Protein AF-X0TJQ6-F1 (afdb_monomer)

Mean predicted aligned error: 3.04 Å

Structure (mmCIF, N/CA/C/O backbone):
data_AF-X0TJQ6-F1
#
_entry.id   AF-X0TJQ6-F1
#
loop_
_atom_site.group_PDB
_atom_site.id
_atom_site.type_symbol
_atom_site.label_atom_id
_atom_site.label_alt_id
_atom_site.label_comp_id
_atom_site.label_asym_id
_atom_site.label_entity_id
_atom_site.label_seq_id
_atom_site.pdbx_PDB_ins_code
_atom_site.Cartn_x
_atom_site.Cartn_y
_atom_site.Cartn_z
_atom_site.occupancy
_atom_site.B_iso_or_equiv
_atom_site.auth_seq_id
_atom_site.auth_comp_id
_atom_site.auth_asym_id
_atom_site.auth_atom_id
_atom_site.pdbx_PDB_model_num
ATOM 1 N N . MET A 1 1 ? -7.092 -14.185 8.763 1.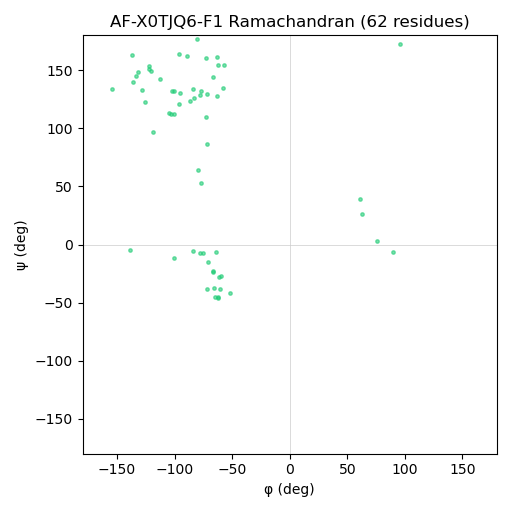00 46.19 1 MET A N 1
ATOM 2 C CA . MET A 1 1 ? -7.301 -13.100 7.786 1.00 46.19 1 MET A CA 1
ATOM 3 C C . MET A 1 1 ? -6.429 -11.942 8.224 1.00 46.19 1 MET A C 1
ATOM 5 O O . MET A 1 1 ? -6.384 -11.681 9.418 1.00 46.19 1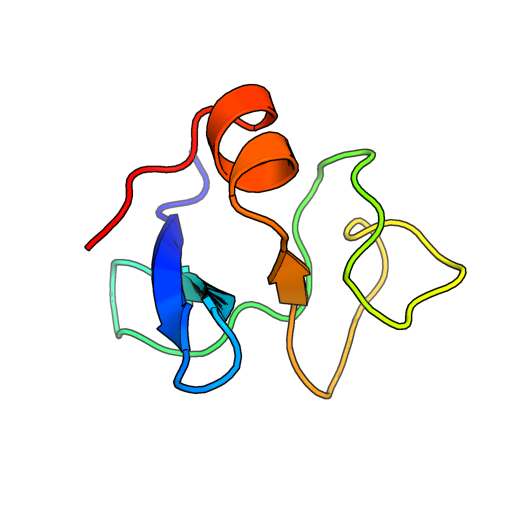 MET A O 1
ATOM 9 N N . ASN A 1 2 ? -5.662 -11.338 7.31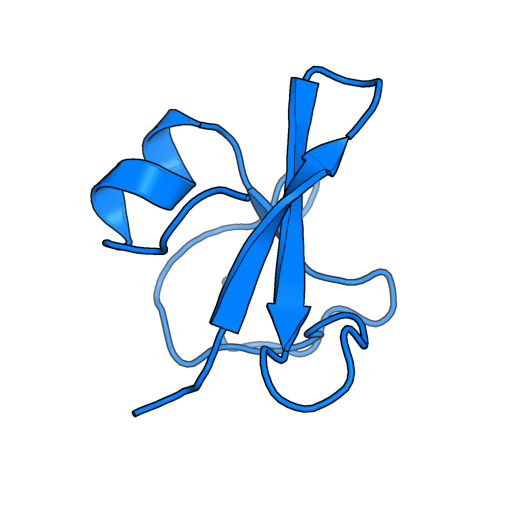6 1.00 61.00 2 ASN A N 1
ATOM 10 C CA . ASN A 1 2 ? -4.935 -10.115 7.648 1.00 61.00 2 ASN A CA 1
ATOM 11 C C . ASN A 1 2 ? -5.975 -9.000 7.723 1.00 61.00 2 ASN A C 1
ATOM 13 O O . ASN A 1 2 ? -6.550 -8.664 6.694 1.00 61.00 2 ASN A O 1
ATOM 17 N N . ASN A 1 3 ? -6.233 -8.503 8.929 1.00 88.62 3 ASN A N 1
ATOM 18 C CA . ASN A 1 3 ? -7.144 -7.393 9.169 1.00 88.62 3 ASN A CA 1
ATOM 19 C C . ASN A 1 3 ? -6.485 -6.100 8.662 1.00 88.62 3 ASN A C 1
ATOM 21 O O . ASN A 1 3 ? -5.734 -5.455 9.399 1.00 88.62 3 ASN A O 1
ATOM 25 N N . ILE A 1 4 ? -6.649 -5.797 7.373 1.00 94.38 4 ILE A N 1
ATOM 26 C CA . ILE A 1 4 ? -6.021 -4.656 6.699 1.00 94.38 4 ILE A CA 1
ATOM 27 C C . ILE A 1 4 ? -7.044 -3.871 5.887 1.00 94.38 4 ILE A C 1
ATOM 29 O O . ILE A 1 4 ? -7.953 -4.450 5.301 1.00 94.38 4 ILE A O 1
ATOM 33 N N . PHE A 1 5 ? -6.828 -2.565 5.783 1.00 96.00 5 PHE A N 1
ATOM 34 C CA . PHE A 1 5 ? -7.638 -1.664 4.971 1.00 96.00 5 PHE A CA 1
ATOM 35 C C . PHE A 1 5 ? -6.755 -0.683 4.194 1.00 96.00 5 PHE A C 1
ATOM 37 O O . PHE A 1 5 ? -5.570 -0.500 4.487 1.00 96.00 5 PHE A O 1
ATOM 44 N N . ALA A 1 6 ? -7.336 -0.059 3.178 1.00 96.69 6 ALA A N 1
ATOM 45 C CA . ALA A 1 6 ? -6.688 0.881 2.282 1.00 96.69 6 ALA A CA 1
ATOM 46 C C . ALA A 1 6 ? -7.113 2.322 2.610 1.00 96.69 6 ALA A C 1
ATOM 48 O O . ALA A 1 6 ? -8.254 2.718 2.372 1.00 96.69 6 ALA A O 1
ATOM 49 N N . ARG A 1 7 ? -6.175 3.144 3.094 1.00 97.00 7 ARG A N 1
ATOM 50 C CA . ARG A 1 7 ? -6.389 4.568 3.391 1.00 97.00 7 ARG A CA 1
ATOM 51 C C . ARG A 1 7 ? -5.930 5.452 2.240 1.00 97.00 7 ARG A C 1
ATOM 53 O O . ARG A 1 7 ? -4.744 5.475 1.898 1.00 97.00 7 ARG A O 1
ATOM 60 N N . LYS A 1 8 ? -6.846 6.244 1.681 1.00 96.81 8 LYS A N 1
ATOM 61 C CA . LYS A 1 8 ? -6.545 7.159 0.570 1.00 96.81 8 LYS A CA 1
ATOM 62 C C . LYS A 1 8 ? -5.536 8.243 0.977 1.00 96.81 8 LYS A C 1
ATOM 64 O O . LYS A 1 8 ? -5.735 8.970 1.946 1.00 96.81 8 LYS A O 1
ATOM 69 N N . GLN A 1 9 ? -4.477 8.385 0.188 1.00 95.81 9 GLN A N 1
ATOM 70 C CA . GLN A 1 9 ? -3.431 9.395 0.337 1.00 95.81 9 GLN A CA 1
ATOM 71 C C . GLN A 1 9 ? -3.693 10.614 -0.561 1.00 95.81 9 GLN A C 1
ATOM 73 O O . GLN A 1 9 ? -4.464 10.564 -1.523 1.00 95.81 9 GLN A O 1
ATOM 78 N N . LYS A 1 10 ? -3.014 11.735 -0.276 1.00 94.62 10 LYS A N 1
ATOM 79 C CA . LYS A 1 10 ? -3.150 12.989 -1.051 1.00 94.62 10 LYS A CA 1
ATOM 80 C C . LYS A 1 10 ? -2.733 12.846 -2.521 1.00 94.62 10 LYS A C 1
ATOM 82 O O . LYS A 1 10 ? -3.248 13.574 -3.362 1.00 94.62 10 LYS A O 1
ATOM 87 N N . ASN A 1 11 ? -1.823 11.918 -2.821 1.00 92.56 11 ASN A N 1
ATOM 88 C CA . ASN A 1 11 ? -1.366 11.597 -4.179 1.00 92.56 11 ASN A CA 1
ATOM 89 C C . ASN A 1 11 ? -2.393 10.766 -4.986 1.00 92.56 11 ASN A C 1
ATOM 91 O O . ASN A 1 11 ? -2.192 10.551 -6.176 1.00 92.56 11 ASN A O 1
ATOM 95 N N . GLY A 1 12 ? -3.487 10.309 -4.361 1.00 94.38 12 GLY A N 1
ATOM 96 C CA . GLY A 1 12 ? -4.508 9.462 -4.984 1.00 94.38 12 GLY A CA 1
ATOM 97 C C . GLY A 1 12 ? -4.260 7.953 -4.871 1.00 94.38 12 GLY A C 1
ATOM 98 O O . GLY A 1 12 ? -5.157 7.183 -5.219 1.00 94.38 12 GLY A O 1
ATOM 99 N N . ASN A 1 13 ? -3.101 7.535 -4.355 1.00 96.62 13 ASN A N 1
ATOM 100 C CA . ASN A 1 13 ? -2.816 6.148 -3.993 1.00 96.62 13 ASN A CA 1
ATOM 101 C C . ASN A 1 13 ? -3.426 5.809 -2.629 1.00 96.62 13 ASN A C 1
ATOM 103 O O . ASN A 1 13 ? -4.019 6.652 -1.954 1.00 96.62 13 ASN A O 1
ATOM 107 N N . TYR A 1 14 ? -3.283 4.554 -2.229 1.00 97.50 14 TYR A N 1
ATOM 108 C CA . TYR A 1 14 ? -3.841 4.013 -1.005 1.00 97.50 14 TYR A CA 1
ATOM 109 C C . TYR A 1 14 ? -2.743 3.364 -0.180 1.00 97.50 14 TYR A C 1
ATOM 111 O O . TYR A 1 14 ? -2.075 2.445 -0.645 1.00 97.50 14 TYR A O 1
ATOM 119 N N . LEU A 1 15 ? -2.577 3.832 1.049 1.00 97.12 15 LEU A N 1
ATOM 120 C CA . LEU A 1 15 ? -1.666 3.240 2.017 1.00 97.12 15 LEU A CA 1
ATOM 121 C C . LEU A 1 15 ? -2.367 2.077 2.714 1.00 97.12 15 LEU A C 1
ATOM 123 O O . LEU A 1 15 ? -3.513 2.221 3.139 1.00 97.12 15 LEU A O 1
ATOM 127 N N . ILE A 1 16 ? -1.688 0.943 2.838 1.00 96.12 16 ILE A N 1
ATOM 128 C CA . ILE A 1 16 ? -2.240 -0.226 3.521 1.00 96.12 16 ILE A CA 1
ATOM 129 C C . ILE A 1 16 ? -1.961 -0.124 5.020 1.00 96.12 16 ILE A C 1
ATOM 131 O O . ILE A 1 16 ? -0.809 -0.011 5.444 1.00 96.12 16 ILE A O 1
ATOM 135 N N . CYS A 1 17 ? -3.026 -0.177 5.815 1.00 96.69 17 CYS A N 1
ATOM 136 C CA . CYS A 1 17 ? -3.005 -0.041 7.266 1.00 96.69 17 CYS A CA 1
ATOM 137 C C . CYS A 1 17 ? -3.611 -1.275 7.947 1.00 96.69 17 CYS A C 1
ATOM 139 O O . CYS A 1 17 ? -4.440 -1.971 7.366 1.00 96.69 17 CYS A O 1
ATOM 141 N N . ASN A 1 18 ? -3.196 -1.545 9.183 1.00 94.00 18 ASN A N 1
ATOM 142 C CA . ASN A 1 18 ? -3.767 -2.585 10.033 1.00 94.00 18 ASN A CA 1
ATOM 143 C C . ASN A 1 18 ? -5.088 -2.086 10.635 1.00 94.00 18 ASN A C 1
ATOM 145 O O . ASN A 1 18 ? -5.113 -1.009 11.222 1.00 94.00 18 ASN A O 1
ATOM 149 N N . GLU A 1 19 ? -6.178 -2.847 10.529 1.00 92.19 19 GLU A N 1
ATOM 150 C CA . GLU A 1 19 ? -7.486 -2.431 11.067 1.00 92.19 19 GLU A CA 1
ATOM 151 C C . GLU A 1 19 ? -7.506 -2.346 12.600 1.00 92.19 19 GLU A C 1
ATOM 153 O O . GLU A 1 19 ? -8.332 -1.631 13.157 1.00 92.19 19 GLU A O 1
ATOM 158 N N . ASN A 1 20 ? -6.613 -3.058 13.298 1.00 90.12 20 ASN A N 1
ATOM 159 C CA . ASN A 1 20 ? -6.634 -3.108 14.764 1.00 90.12 20 ASN A CA 1
ATOM 160 C C . ASN A 1 20 ? -6.171 -1.792 15.406 1.00 90.12 20 ASN A C 1
ATOM 162 O O . ASN A 1 20 ? -6.697 -1.387 16.440 1.00 90.12 20 ASN A O 1
ATOM 166 N N . ASP A 1 21 ?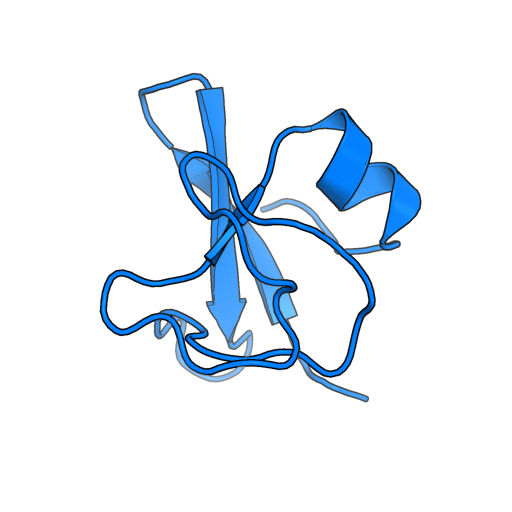 -5.168 -1.146 14.816 1.00 91.25 21 ASP A N 1
ATOM 167 C CA . ASP A 1 21 ? -4.470 -0.006 15.424 1.00 91.25 21 ASP A CA 1
ATOM 168 C C . ASP A 1 21 ? -4.157 1.127 14.427 1.00 91.25 21 ASP A C 1
ATOM 170 O O . ASP A 1 21 ? -3.688 2.197 14.815 1.00 91.25 21 ASP A O 1
ATOM 174 N N . GLY A 1 22 ? -4.449 0.929 13.138 1.00 92.38 22 GLY A N 1
ATOM 175 C CA . GLY A 1 22 ? -4.217 1.907 12.079 1.00 92.38 22 GLY A CA 1
ATOM 176 C C . GLY A 1 22 ? -2.755 2.055 11.647 1.00 92.38 22 GLY A C 1
ATOM 177 O O . GLY A 1 22 ? -2.477 2.908 10.797 1.00 92.38 22 GLY A O 1
ATOM 178 N N . SER A 1 23 ? -1.822 1.265 12.195 1.00 94.56 23 SER A N 1
ATOM 179 C CA . SER A 1 23 ? -0.413 1.286 11.789 1.00 94.56 23 SER A CA 1
ATOM 180 C C . SER A 1 23 ? -0.228 0.883 10.336 1.00 94.56 23 SER A C 1
ATOM 182 O O . SER A 1 23 ? -1.030 0.164 9.740 1.00 94.56 23 SER A O 1
ATOM 184 N N . VAL A 1 24 ? 0.864 1.370 9.756 1.00 95.50 24 VAL A N 1
ATOM 185 C CA . VAL A 1 24 ? 1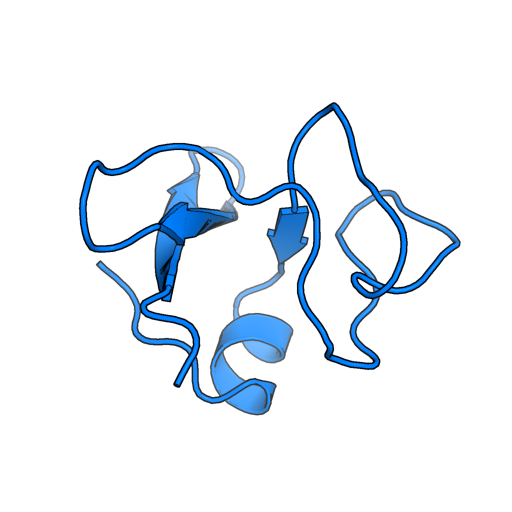.229 1.084 8.374 1.00 95.50 24 VAL A CA 1
ATOM 186 C C . VAL A 1 24 ? 1.701 -0.357 8.250 1.00 95.50 24 VAL A C 1
ATOM 188 O O . VAL A 1 24 ? 2.586 -0.805 8.977 1.00 95.50 24 VAL A O 1
ATOM 191 N N . VAL A 1 25 ? 1.138 -1.071 7.282 1.00 95.12 25 VAL A N 1
ATOM 192 C CA . VAL A 1 25 ? 1.555 -2.429 6.957 1.00 95.12 25 VAL A CA 1
ATOM 193 C C . VAL A 1 25 ? 2.760 -2.366 6.029 1.00 95.12 25 VAL A C 1
ATOM 195 O O . VAL A 1 25 ? 2.729 -1.737 4.971 1.00 95.12 25 VAL A O 1
ATOM 198 N N . THR A 1 26 ? 3.826 -3.053 6.423 1.00 95.69 26 THR A N 1
ATOM 199 C CA . THR A 1 26 ? 5.089 -3.115 5.675 1.00 95.69 26 THR A CA 1
ATOM 200 C C . THR A 1 26 ? 5.233 -4.406 4.875 1.00 95.69 26 THR A C 1
ATOM 202 O O . THR A 1 26 ? 6.116 -4.499 4.030 1.00 95.69 26 THR A O 1
ATOM 205 N N . ARG A 1 27 ? 4.379 -5.411 5.108 1.00 94.75 27 ARG A N 1
ATOM 206 C CA . ARG A 1 27 ? 4.414 -6.701 4.409 1.00 94.75 27 ARG A CA 1
ATOM 207 C C . ARG A 1 27 ? 3.038 -7.365 4.395 1.00 94.75 27 ARG A C 1
ATOM 209 O O . ARG A 1 27 ? 2.397 -7.487 5.436 1.00 94.75 27 ARG A O 1
ATOM 216 N N . ILE A 1 28 ? 2.615 -7.864 3.237 1.00 91.56 28 ILE A N 1
ATOM 217 C CA . ILE A 1 28 ? 1.410 -8.691 3.074 1.00 91.56 28 ILE A CA 1
ATOM 218 C C . ILE A 1 28 ? 1.726 -9.911 2.215 1.00 91.56 28 ILE A C 1
ATOM 220 O O . ILE A 1 28 ? 2.489 -9.829 1.257 1.00 91.56 28 ILE A O 1
ATOM 224 N N . ASP A 1 29 ? 1.109 -11.055 2.504 1.00 91.25 29 ASP A N 1
ATOM 225 C CA . ASP A 1 29 ? 1.292 -12.249 1.673 1.00 91.25 29 ASP A CA 1
ATOM 226 C C . ASP A 1 29 ? 0.427 -12.202 0.399 1.00 91.25 29 ASP A C 1
ATOM 228 O O . ASP A 1 29 ? -0.501 -12.985 0.208 1.00 91.25 29 ASP A O 1
ATOM 232 N N . LYS A 1 30 ? 0.702 -11.226 -0.475 1.00 87.81 30 LYS A N 1
ATOM 233 C CA . LYS A 1 30 ? 0.063 -11.075 -1.789 1.00 87.81 30 LYS A CA 1
ATOM 234 C C . LYS A 1 30 ? 1.102 -10.745 -2.857 1.00 87.81 30 LYS A C 1
ATOM 236 O O . LYS A 1 30 ? 1.997 -9.929 -2.639 1.00 87.81 30 LYS A O 1
ATOM 241 N N . SER A 1 31 ? 0.945 -11.337 -4.041 1.00 92.50 31 SER A N 1
ATOM 242 C CA . SER A 1 31 ? 1.776 -11.072 -5.227 1.00 92.50 31 SER A CA 1
ATOM 24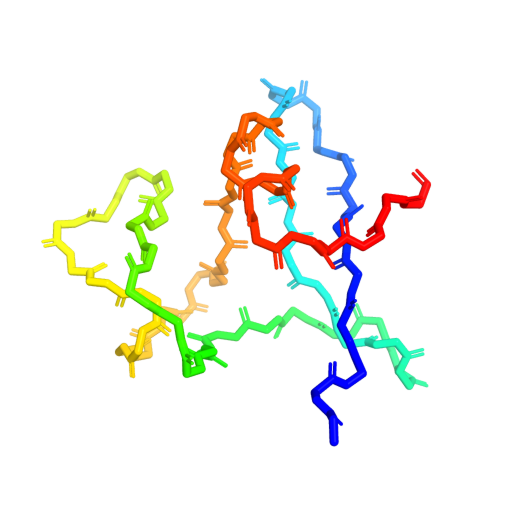3 C C . SER A 1 31 ? 1.400 -9.751 -5.914 1.00 92.50 31 SER A C 1
ATOM 245 O O . SER A 1 31 ? 1.104 -9.724 -7.103 1.00 92.50 31 SER A O 1
ATOM 247 N N . ILE A 1 32 ? 1.376 -8.656 -5.155 1.00 93.12 32 ILE A N 1
ATOM 248 C CA . ILE A 1 32 ? 1.075 -7.303 -5.637 1.00 93.12 32 ILE 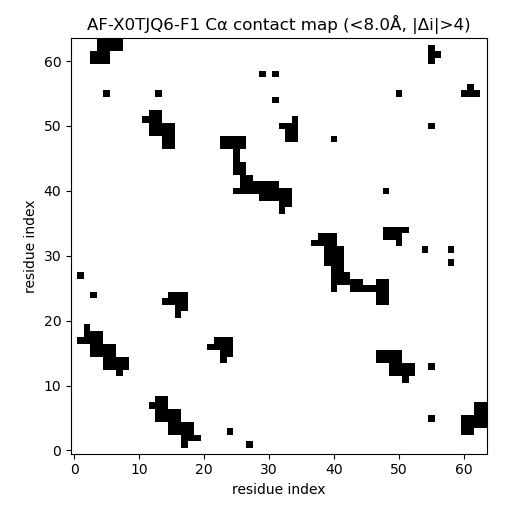A CA 1
ATOM 249 C C . ILE A 1 32 ? 2.348 -6.477 -5.528 1.00 93.12 32 ILE A C 1
ATOM 251 O O . ILE A 1 32 ? 3.088 -6.642 -4.567 1.00 93.12 32 ILE A O 1
ATOM 255 N N . TYR A 1 33 ? 2.608 -5.597 -6.486 1.00 95.31 33 TYR A N 1
ATOM 256 C CA . TYR A 1 33 ? 3.788 -4.734 -6.491 1.00 95.31 33 TYR A CA 1
ATOM 257 C C . TYR A 1 33 ? 3.401 -3.334 -6.008 1.00 95.31 33 TYR A C 1
ATOM 259 O O . TYR A 1 33 ? 2.617 -2.675 -6.696 1.00 95.31 33 TYR A O 1
ATOM 267 N N . PRO A 1 34 ? 3.876 -2.888 -4.831 1.00 95.62 34 PRO A N 1
ATOM 268 C CA . PRO A 1 34 ? 3.598 -1.544 -4.348 1.00 95.62 34 PRO A CA 1
ATOM 269 C C . PRO A 1 34 ? 4.059 -0.474 -5.333 1.00 95.62 34 PRO A C 1
ATOM 271 O O . PRO A 1 34 ? 4.986 -0.676 -6.119 1.00 95.62 34 PRO A O 1
ATOM 274 N N . VAL A 1 35 ? 3.417 0.688 -5.274 1.00 94.50 35 VAL A N 1
ATOM 275 C CA . VAL A 1 35 ? 3.853 1.857 -6.031 1.00 94.50 35 VAL A CA 1
ATOM 276 C C . VAL A 1 35 ? 5.293 2.181 -5.629 1.00 94.50 35 VAL A C 1
ATOM 278 O O . VAL A 1 35 ? 5.623 2.194 -4.446 1.00 94.50 35 VAL A O 1
ATOM 281 N N . ASN A 1 36 ? 6.144 2.442 -6.621 1.00 90.12 36 ASN A N 1
ATOM 282 C CA . ASN A 1 36 ? 7.579 2.694 -6.447 1.00 90.12 36 ASN A CA 1
ATOM 283 C C . ASN A 1 36 ? 8.384 1.512 -5.871 1.00 90.12 36 ASN A C 1
ATOM 285 O O . ASN A 1 36 ? 9.427 1.738 -5.260 1.00 90.12 36 ASN A O 1
ATOM 289 N N . SER A 1 37 ? 7.930 0.268 -6.056 1.00 91.50 37 SER A N 1
ATOM 290 C CA . SER A 1 37 ? 8.687 -0.915 -5.641 1.00 91.50 37 SER A CA 1
ATOM 291 C C . SER A 1 37 ? 8.846 -1.937 -6.764 1.00 91.50 37 SER A C 1
ATOM 293 O O . SER A 1 37 ? 7.880 -2.315 -7.425 1.00 91.50 37 SER A O 1
ATOM 295 N N . ASP A 1 38 ? 10.073 -2.431 -6.935 1.00 93.31 38 ASP A N 1
ATOM 296 C CA . ASP A 1 38 ? 10.414 -3.490 -7.895 1.00 93.31 38 ASP A CA 1
ATOM 297 C C . ASP A 1 38 ? 10.162 -4.901 -7.339 1.00 93.31 38 ASP A C 1
ATOM 299 O O . ASP A 1 38 ? 10.304 -5.900 -8.047 1.00 93.31 38 ASP A O 1
ATOM 303 N N . VAL A 1 39 ? 9.791 -5.008 -6.059 1.00 94.06 39 VAL A N 1
ATOM 304 C CA . VAL A 1 39 ? 9.521 -6.283 -5.390 1.00 94.06 39 VAL A CA 1
ATOM 305 C C . VAL A 1 39 ? 8.094 -6.333 -4.870 1.00 94.06 39 VAL A C 1
ATOM 307 O O . VAL A 1 39 ? 7.501 -5.329 -4.485 1.00 94.06 39 VAL A O 1
ATOM 310 N N . SER A 1 40 ? 7.528 -7.538 -4.842 1.00 95.44 40 SER A N 1
ATOM 311 C CA . SER A 1 40 ? 6.161 -7.720 -4.360 1.00 95.44 40 SER A CA 1
ATOM 312 C C . SER A 1 40 ? 6.004 -7.343 -2.880 1.00 95.44 40 SER A C 1
ATOM 314 O O . SER A 1 40 ? 6.954 -7.357 -2.092 1.00 95.44 40 SER A O 1
ATOM 316 N N . ALA A 1 41 ? 4.765 -7.107 -2.469 1.00 93.75 41 ALA A N 1
ATOM 317 C CA . ALA A 1 41 ? 4.358 -6.796 -1.107 1.00 93.75 41 ALA A CA 1
ATOM 318 C C . ALA A 1 41 ? 4.609 -7.952 -0.113 1.00 93.75 41 ALA A C 1
ATOM 320 O O . ALA A 1 41 ? 4.479 -7.758 1.094 1.00 93.75 41 ALA A O 1
ATOM 321 N N . ARG A 1 42 ? 5.029 -9.131 -0.609 1.00 94.88 42 ARG A N 1
ATOM 322 C CA . ARG A 1 42 ? 5.540 -10.253 0.198 1.00 94.88 42 ARG A CA 1
ATOM 323 C C . ARG A 1 42 ? 6.864 -9.957 0.885 1.00 94.88 42 ARG A C 1
ATOM 325 O O . ARG A 1 42 ? 7.183 -10.641 1.857 1.00 94.88 42 ARG A O 1
A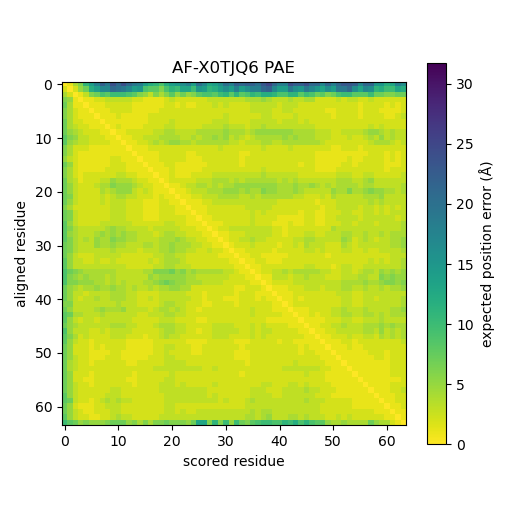TOM 332 N N . TYR A 1 43 ? 7.632 -9.003 0.372 1.00 93.75 43 TYR A N 1
ATOM 333 C CA . TYR A 1 43 ? 8.844 -8.508 1.012 1.00 93.75 43 TYR A CA 1
ATOM 334 C C . TYR A 1 43 ? 8.507 -7.353 1.950 1.00 93.75 43 TYR A C 1
ATOM 336 O O . TYR A 1 43 ? 7.416 -6.794 1.885 1.00 93.75 43 TYR A O 1
ATOM 344 N N . GLU A 1 44 ? 9.420 -7.040 2.860 1.00 94.25 44 GLU A N 1
ATOM 345 C CA . GLU A 1 44 ? 9.250 -5.911 3.767 1.00 94.25 44 GLU A CA 1
ATOM 346 C C . GLU A 1 44 ? 9.528 -4.588 3.043 1.00 94.25 44 GLU A C 1
ATOM 348 O O . GLU A 1 44 ? 10.548 -4.442 2.369 1.00 94.25 44 GLU A O 1
ATOM 353 N N . HIS A 1 45 ? 8.623 -3.625 3.212 1.00 94.38 45 HIS A N 1
ATOM 354 C CA . HIS A 1 45 ? 8.707 -2.259 2.702 1.00 94.38 45 HIS A CA 1
ATOM 355 C C . HIS A 1 45 ? 8.710 -1.310 3.906 1.00 94.38 45 HIS A C 1
ATOM 357 O O . HIS A 1 45 ? 7.639 -0.994 4.425 1.00 94.38 45 HIS A O 1
ATOM 363 N N . PRO A 1 46 ? 9.881 -0.852 4.389 1.00 93.00 46 PRO A N 1
ATOM 364 C CA . PRO A 1 46 ? 9.974 -0.007 5.586 1.00 93.00 46 PRO A CA 1
ATOM 365 C C . PRO A 1 46 ? 9.207 1.318 5.483 1.00 93.00 46 PRO A C 1
ATOM 367 O O . PRO A 1 46 ? 8.769 1.859 6.493 1.00 93.00 46 PRO A O 1
ATOM 370 N N . ALA A 1 47 ? 9.024 1.830 4.263 1.00 91.69 47 ALA A N 1
ATOM 371 C CA . ALA A 1 47 ? 8.221 3.021 3.986 1.00 91.69 47 ALA A CA 1
ATOM 372 C C . ALA A 1 47 ? 6.701 2.755 4.000 1.00 91.69 47 ALA A C 1
ATOM 374 O O . ALA A 1 47 ? 5.914 3.695 3.926 1.00 91.69 47 ALA A O 1
ATOM 375 N N . GLY A 1 48 ? 6.290 1.488 4.102 1.00 94.56 48 GLY A N 1
ATOM 376 C CA . GLY A 1 48 ? 4.912 1.042 3.956 1.00 94.56 48 GLY A CA 1
ATOM 377 C C . GLY A 1 48 ? 4.579 0.555 2.552 1.00 94.56 48 GLY A C 1
ATOM 378 O O . GLY A 1 48 ? 5.370 0.656 1.615 1.00 94.56 48 GLY A O 1
ATOM 379 N N . ILE A 1 49 ? 3.376 0.002 2.424 1.00 96.44 49 ILE A N 1
ATOM 380 C CA . ILE A 1 49 ? 2.827 -0.458 1.151 1.00 96.44 49 ILE A CA 1
ATOM 381 C C . ILE A 1 49 ? 1.810 0.570 0.655 1.00 96.44 49 ILE A C 1
ATOM 383 O O . ILE A 1 49 ? 0.733 0.714 1.234 1.00 96.44 49 ILE A O 1
ATOM 387 N N . GLU A 1 50 ? 2.136 1.254 -0.440 1.00 97.25 50 GLU A N 1
ATOM 388 C CA . GLU A 1 50 ? 1.180 2.057 -1.206 1.00 97.25 50 GLU A CA 1
ATOM 389 C C . GLU A 1 50 ? 0.719 1.289 -2.447 1.00 97.25 50 GLU A C 1
ATOM 391 O O . GLU A 1 50 ? 1.537 0.766 -3.200 1.00 97.25 50 GLU A O 1
ATOM 396 N N . LEU A 1 51 ? -0.589 1.242 -2.688 1.00 96.75 51 LEU A N 1
ATOM 397 C CA . LEU A 1 51 ? -1.218 0.600 -3.840 1.00 96.75 51 LEU A CA 1
ATOM 398 C C . LEU A 1 51 ? -2.059 1.608 -4.631 1.00 96.75 51 LEU A C 1
ATOM 400 O O . LEU A 1 51 ? -2.636 2.548 -4.084 1.00 96.75 51 LEU A O 1
ATOM 404 N N . THR A 1 52 ? -2.187 1.389 -5.935 1.00 97.00 52 THR A N 1
ATOM 405 C CA . THR A 1 52 ? -3.177 2.099 -6.757 1.00 97.00 52 THR A CA 1
ATOM 406 C C . THR A 1 52 ? -4.593 1.600 -6.459 1.00 97.00 52 THR A C 1
ATOM 408 O O . THR A 1 52 ? -4.786 0.477 -5.990 1.00 97.00 52 THR A O 1
ATOM 411 N N . LYS A 1 53 ? -5.615 2.390 -6.818 1.00 96.00 53 LYS A N 1
ATOM 412 C CA . LYS A 1 53 ? -7.027 1.986 -6.680 1.00 96.00 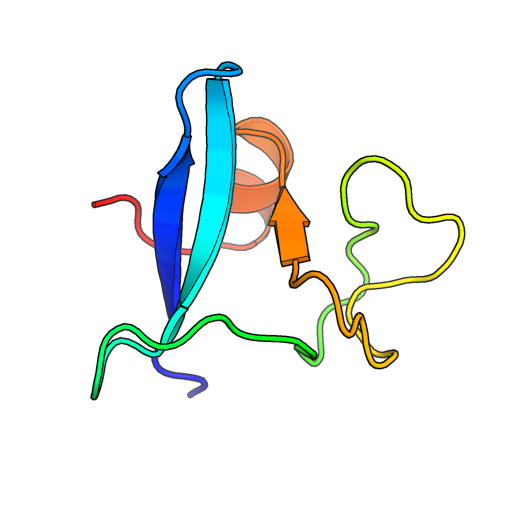53 LYS A CA 1
ATOM 413 C C . LYS A 1 53 ? -7.322 0.622 -7.321 1.00 96.00 53 LYS A C 1
ATOM 415 O O . LYS A 1 53 ? -8.038 -0.184 -6.742 1.00 96.00 53 LYS A O 1
ATOM 420 N N . CYS A 1 54 ? -6.761 0.374 -8.508 1.00 95.19 54 CYS A N 1
ATOM 421 C CA . CYS A 1 54 ? -6.949 -0.878 -9.242 1.00 95.19 54 CYS A CA 1
ATOM 422 C C . CYS A 1 54 ? -6.391 -2.072 -8.457 1.00 95.19 54 CYS A C 1
ATOM 424 O O . CYS A 1 54 ? -7.078 -3.070 -8.282 1.00 95.19 54 CYS A O 1
ATOM 426 N N . GLN A 1 55 ? -5.182 -1.931 -7.907 1.00 95.50 55 GLN A N 1
ATOM 427 C CA . GLN A 1 55 ? -4.540 -2.978 -7.110 1.00 95.50 55 GLN A CA 1
ATOM 428 C C . GLN A 1 55 ? -5.283 -3.258 -5.801 1.00 95.50 55 GLN A C 1
ATOM 430 O O . GLN A 1 55 ? -5.382 -4.410 -5.406 1.00 95.50 55 GLN A O 1
ATOM 435 N N . VAL A 1 56 ? -5.822 -2.229 -5.138 1.00 95.00 56 VAL A N 1
ATOM 436 C CA . VAL A 1 56 ? -6.647 -2.398 -3.927 1.00 95.00 56 VAL A CA 1
ATOM 437 C C . VAL A 1 56 ? -7.911 -3.205 -4.233 1.00 95.00 56 VAL A C 1
ATOM 439 O O . VAL A 1 56 ? -8.236 -4.141 -3.504 1.00 95.00 56 VAL A O 1
ATOM 442 N N . MET A 1 57 ? -8.589 -2.875 -5.336 1.00 94.00 57 MET A N 1
ATOM 443 C CA . MET A 1 57 ? -9.792 -3.581 -5.785 1.00 94.00 57 MET A CA 1
ATOM 444 C C . MET A 1 57 ? -9.497 -5.030 -6.181 1.00 94.00 57 MET A C 1
ATOM 446 O O . MET A 1 57 ? -10.215 -5.928 -5.755 1.00 94.00 57 MET A O 1
ATOM 450 N N . ASP A 1 58 ? -8.421 -5.265 -6.937 1.00 92.94 58 ASP A N 1
ATOM 451 C CA . ASP A 1 58 ? -7.956 -6.608 -7.310 1.00 92.94 58 ASP A CA 1
ATOM 452 C C . ASP A 1 58 ? -7.590 -7.447 -6.074 1.00 92.94 58 ASP A C 1
ATOM 454 O O . ASP A 1 58 ? -7.921 -8.628 -5.970 1.00 92.94 58 ASP A O 1
ATOM 458 N N . ALA A 1 59 ? -6.985 -6.807 -5.071 1.00 90.56 59 ALA A N 1
ATOM 459 C CA . ALA A 1 59 ? -6.634 -7.445 -3.813 1.00 90.56 59 ALA A CA 1
ATOM 460 C C . ALA A 1 59 ? -7.839 -7.772 -2.921 1.00 90.56 59 ALA A C 1
ATOM 462 O O . ALA A 1 59 ? -7.653 -8.533 -1.963 1.00 90.56 59 ALA A O 1
ATOM 463 N N . GLY A 1 60 ? -9.017 -7.198 -3.185 1.00 92.56 60 GLY A N 1
ATOM 464 C CA . GLY A 1 60 ? -10.182 -7.284 -2.304 1.00 92.56 60 GLY A CA 1
ATOM 465 C C . GLY A 1 60 ? -9.924 -6.668 -0.928 1.00 92.56 60 GLY A C 1
ATOM 466 O O . GLY A 1 60 ? -10.303 -7.262 0.076 1.00 92.56 60 GLY A O 1
ATOM 467 N N . ILE A 1 61 ? -9.200 -5.546 -0.876 1.00 92.94 61 ILE A N 1
ATOM 468 C CA . ILE A 1 61 ? -8.945 -4.798 0.362 1.00 92.94 61 ILE A CA 1
ATOM 469 C C . ILE A 1 61 ? -9.981 -3.675 0.464 1.00 92.94 61 ILE A C 1
ATOM 471 O O . ILE A 1 61 ? -10.159 -2.913 -0.489 1.00 92.94 61 ILE A O 1
ATOM 475 N N . ASP A 1 62 ? -10.642 -3.561 1.615 1.00 94.12 62 ASP A N 1
ATOM 476 C CA . ASP A 1 62 ? -11.624 -2.509 1.874 1.00 94.12 62 ASP A CA 1
ATOM 477 C C . ASP A 1 62 ? -10.981 -1.119 1.920 1.00 94.12 62 ASP A C 1
ATOM 479 O O . ASP A 1 62 ? -9.849 -0.943 2.375 1.00 94.12 62 ASP A O 1
ATOM 483 N N . ILE A 1 63 ? -11.714 -0.121 1.427 1.00 93.81 63 ILE A N 1
ATOM 484 C CA . ILE A 1 63 ? -11.295 1.283 1.406 1.00 93.81 63 ILE A CA 1
ATOM 485 C C . ILE A 1 63 ? -12.008 2.030 2.538 1.00 93.81 63 ILE A C 1
ATOM 487 O O . ILE A 1 63 ? -13.228 1.922 2.649 1.00 93.81 63 ILE A O 1
ATOM 491 N N . GLU A 1 64 ? -11.246 2.807 3.317 1.00 90.31 64 GLU A N 1
ATOM 492 C CA . GLU A 1 64 ? -11.758 3.762 4.325 1.00 90.31 64 GLU A CA 1
ATOM 493 C C . GLU A 1 64 ? -12.423 4.992 3.680 1.00 90.31 64 GLU A C 1
ATOM 495 O O . GLU A 1 64 ? -11.848 5.552 2.709 1.00 90.31 64 GLU A O 1
#

Radius of gyration: 10.31 Å; Cα contacts (8 Å, |Δi|>4): 126; chains: 1; bounding box: 22×26×25 Å

Solvent-accessible surface area (backbone atoms only — not comparable to full-atom values): 3741 Å² total; per-residue (Å²): 130,84,63,50,34,30,41,74,44,97,89,67,34,23,38,33,21,29,67,89,78,62,47,71,34,33,60,44,98,44,97,43,62,28,66,99,44,97,53,43,30,62,45,83,30,96,92,36,37,35,32,48,67,66,54,34,58,76,67,71,45,52,72,112

Nearest PDB structures (foldseek):
  2nd4-assembly1_A  TM=4.800E-01  e=2.031E+00  Streptococcus parasanguinis FW213
  2q9x-assembly1_A  TM=5.273E-01  e=6.554E+00  unclassified
  1jt4-assembly2_B  TM=4.898E-01  e=6.994E+00  Homo sapiens
  6rk3-assembly1_A  TM=3.708E-01  e=9.074E+00  Staphylococcus aureus

pLDDT: mean 92.82, std 7.49, range [46.19, 97.5]

Sequence (64 aa):
MNNIFARKQKNGNYLICNENDGSVVTRIDKSIYPVNSDVSARYEHPAGIELTKCQVMDAGIDIE

Foldseek 3Di:
DQQWAWEQDPVQWTFIAGPVPRHAQQADPDQDAADPGPHGSNDGHVVGGIGHPVRCVVVVHHYD

Organism: NCBI:txid412755

Secondary structure (DSSP, 8-state):
---EEEEEPTTS-EEEEETTT-PBP---SS----TT-SS-TTS--TT--EE-HHHHHHHTPEE-